Protein AF-R7N6D8-F1 (afdb_monomer)

Nearest PDB structures (foldseek):
  2ns6-assembly1_A  TM=5.832E-01  e=9.834E-06  Pseudomonas aeruginosa
  4ht4-assembly1_A  TM=5.709E-01  e=1.351E-04  Staphylococcus aureus
  3tl1-assembly2_B  TM=2.309E-01  e=5.045E-01  Streptomyces coelicolor
  2res-assembly1_A  TM=2.296E-01  e=9.862E-01  Streptomyces glaucescens
  3tvr-assembly1_A  TM=1.994E-01  e=1.706E+00  Streptomyces coelicolor

Foldseek 3Di:
DKDKDKDWDFADPDDQRLVVLVVLLCVQQPCVFFVNRPFKDKQPDGSVCLLVVLCVLCVVLVNRHTTFWMKMKIWAPQPDDDSVLQSVLLVQLCCVVLVSFWIKMKGWTPPDRTIMIMIIIGQAGSPPRDGDDDDVCCCVPPNLVSNQVSCVVVVGDHDAPPPDPDGDPDDPPPD

Secondary structure (DSSP, 8-state):
--EEEEEEEEPPSSS-TTHHHHHHHHHHT-GGGTTTTTTEEEESS-GGGHHHHHHHHHHHTT--SSEEEEEEEEEPPTT-S-HHHHHHHHHHHHHHHHTTSS-EEEEEE-SSSS-EEEEEEESB-TTT-PBP---TTHIIIIIHHHHHHHHHHTT--PPP-TT-SS-----GGG-

pLDDT: mean 90.35, std 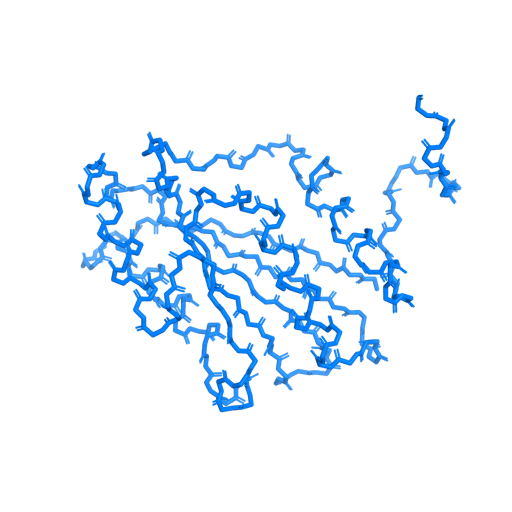16.32, range [31.47, 98.81]

Solvent-accessible surface area (backbone atoms only — not comparable to full-atom values): 9686 Å² total; per-residue (Å²): 70,49,47,77,48,80,46,80,32,49,43,42,96,64,85,56,41,50,45,50,45,47,51,50,49,55,59,58,58,31,34,93,31,13,75,73,39,74,40,49,45,48,37,89,40,52,62,96,48,33,62,62,52,47,48,50,51,21,56,78,54,71,50,69,63,56,62,44,19,37,40,38,38,43,30,43,32,72,88,45,84,51,72,67,55,44,42,51,47,41,49,53,49,49,51,64,74,42,65,80,38,31,36,31,36,35,22,32,42,66,78,52,85,35,47,30,21,36,37,40,32,42,20,43,26,73,80,78,51,46,65,71,73,93,52,95,56,44,55,72,75,48,52,46,53,53,52,32,52,51,29,49,78,73,75,43,60,50,62,74,70,92,81,47,101,67,77,73,88,76,65,88,87,76,121

Mean predicted aligned error: 5.74 Å

Sequence (175 aa):
MAITKIMCMKSAEHGNVAAHLKHSIAYICNEAKTENGSLVGGINCLPDFAYEQMIGTKEMFGQTGGRQGYHFIISLKQGEGTREQMYEITRQFAEEFLGGEYEGVFSVHTDKDHLHGHLVFNSVNMVTGRKYSYKKGDWKNVIQPITNRLCEEYGLSIVAAEYSKDPVNMNRKQW

Structure (mmCIF, N/CA/C/O backbone):
data_AF-R7N6D8-F1
#
_entry.id   AF-R7N6D8-F1
#
loop_
_atom_site.group_PDB
_atom_site.id
_atom_site.type_symbol
_atom_site.label_atom_id
_atom_site.label_alt_id
_atom_site.label_comp_id
_atom_site.label_asym_id
_atom_site.label_entity_id
_atom_site.label_seq_id
_atom_site.pdbx_PDB_ins_code
_atom_site.Cartn_x
_atom_site.Cartn_y
_atom_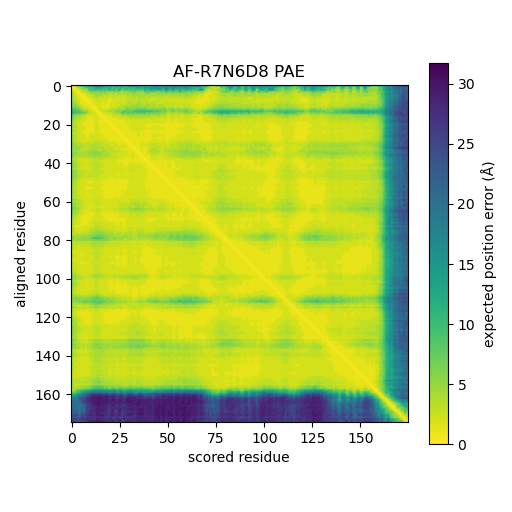site.Cartn_z
_atom_site.occupancy
_atom_site.B_iso_or_equiv
_atom_site.auth_seq_id
_atom_site.auth_comp_id
_atom_site.auth_asym_id
_atom_site.auth_atom_id
_atom_site.pdbx_PDB_model_num
ATOM 1 N N . MET A 1 1 ? -2.198 -3.215 20.077 1.00 62.12 1 MET A N 1
ATOM 2 C CA . MET A 1 1 ? -1.049 -2.479 19.529 1.00 62.12 1 MET A CA 1
ATOM 3 C C . MET A 1 1 ? -1.010 -2.743 18.043 1.00 62.12 1 MET A C 1
ATOM 5 O O . MET A 1 1 ? -1.217 -3.892 1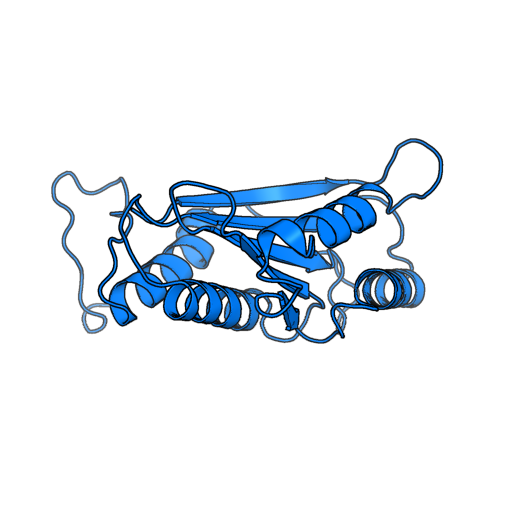7.658 1.00 62.12 1 MET A O 1
ATOM 9 N N . ALA A 1 2 ? -0.791 -1.706 17.241 1.00 74.12 2 ALA A N 1
ATOM 10 C CA . ALA A 1 2 ? -0.783 -1.836 15.792 1.00 74.12 2 ALA A CA 1
ATOM 11 C C . ALA A 1 2 ? 0.453 -2.607 15.287 1.00 74.12 2 ALA A C 1
ATOM 13 O O . ALA A 1 2 ? 1.576 -2.123 15.396 1.00 74.12 2 ALA A O 1
ATOM 14 N N . ILE A 1 3 ? 0.286 -3.812 14.738 1.00 79.19 3 ILE A N 1
ATOM 15 C CA . ILE A 1 3 ? 1.410 -4.608 14.212 1.00 79.19 3 ILE A CA 1
ATOM 16 C C . ILE A 1 3 ? 1.556 -4.340 12.719 1.00 79.19 3 ILE A C 1
ATOM 18 O O . ILE A 1 3 ? 0.594 -4.510 11.976 1.00 79.19 3 ILE A O 1
ATOM 22 N N . THR A 1 4 ? 2.773 -4.001 12.276 1.00 83.44 4 THR A N 1
ATOM 23 C CA . THR A 1 4 ? 3.078 -3.860 10.845 1.00 83.44 4 THR A CA 1
ATOM 24 C C . THR A 1 4 ? 3.973 -4.984 10.342 1.00 83.44 4 THR A C 1
ATOM 26 O O . THR A 1 4 ? 5.067 -5.187 10.874 1.00 83.44 4 THR A O 1
ATOM 29 N N . LYS A 1 5 ? 3.539 -5.686 9.289 1.00 87.25 5 LYS A N 1
ATOM 30 C CA . LYS A 1 5 ? 4.326 -6.702 8.568 1.00 87.25 5 LYS A CA 1
ATOM 31 C C . LYS A 1 5 ? 4.586 -6.256 7.134 1.00 87.25 5 LYS A C 1
ATOM 33 O O . LYS A 1 5 ? 3.710 -5.659 6.520 1.00 87.25 5 LYS A O 1
ATOM 38 N N . ILE A 1 6 ? 5.757 -6.600 6.598 1.00 91.00 6 ILE A N 1
ATOM 39 C CA . ILE A 1 6 ? 6.141 -6.370 5.200 1.00 91.00 6 ILE A CA 1
ATOM 40 C C . ILE A 1 6 ? 6.604 -7.680 4.562 1.00 91.00 6 ILE A C 1
ATOM 42 O O . ILE A 1 6 ? 7.399 -8.422 5.140 1.00 91.00 6 ILE A O 1
ATOM 46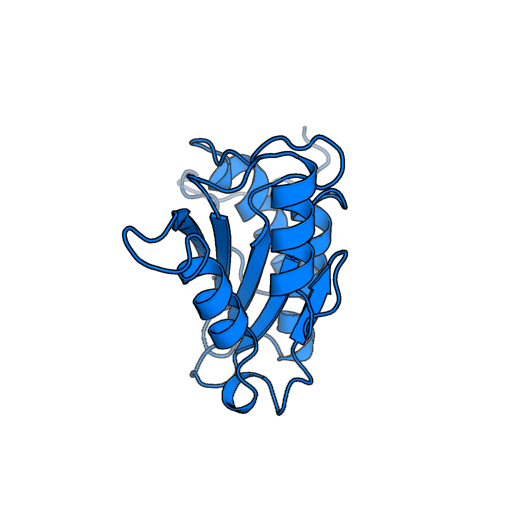 N N . MET A 1 7 ? 6.136 -7.949 3.347 1.00 94.38 7 MET A N 1
ATOM 47 C CA . MET A 1 7 ? 6.556 -9.088 2.533 1.00 94.38 7 MET A CA 1
ATOM 48 C C . MET A 1 7 ? 7.008 -8.600 1.157 1.00 94.38 7 MET A C 1
ATOM 50 O O . MET A 1 7 ? 6.351 -7.763 0.545 1.00 94.38 7 MET A O 1
ATOM 54 N N . CYS A 1 8 ? 8.131 -9.122 0.659 1.00 95.75 8 CYS A N 1
ATOM 55 C CA . CYS A 1 8 ? 8.604 -8.859 -0.700 1.00 95.75 8 CYS A CA 1
ATOM 56 C C . CYS A 1 8 ? 8.099 -9.957 -1.636 1.00 95.75 8 CYS A C 1
ATOM 58 O O . CYS A 1 8 ? 8.392 -11.134 -1.426 1.00 95.75 8 CYS A O 1
ATOM 60 N N . MET A 1 9 ? 7.428 -9.572 -2.715 1.00 96.62 9 MET A N 1
ATOM 61 C CA . MET A 1 9 ? 7.011 -10.485 -3.774 1.00 96.62 9 MET A CA 1
ATOM 62 C C . MET A 1 9 ? 8.124 -10.581 -4.812 1.00 96.62 9 MET A C 1
ATOM 64 O O . MET A 1 9 ? 8.552 -9.569 -5.375 1.00 96.62 9 MET A O 1
ATOM 68 N N . LYS A 1 10 ? 8.630 -11.791 -5.045 1.00 96.00 10 LYS A N 1
ATOM 69 C CA . LYS A 1 10 ? 9.610 -12.071 -6.101 1.00 96.00 10 LYS A CA 1
ATOM 70 C C . LYS A 1 10 ? 8.902 -12.509 -7.380 1.00 96.00 10 LYS A C 1
ATOM 72 O O . LYS A 1 10 ? 7.700 -12.756 -7.375 1.00 96.00 10 LYS A O 1
ATOM 77 N N . SER A 1 11 ? 9.658 -12.578 -8.468 1.00 95.19 11 SER A N 1
ATOM 78 C CA . SER A 1 11 ? 9.205 -13.186 -9.708 1.00 95.19 11 SER A CA 1
ATOM 79 C C . SER A 1 11 ? 8.795 -14.633 -9.478 1.00 95.19 11 SER A C 1
ATOM 81 O O . SER A 1 11 ? 9.456 -15.338 -8.716 1.00 95.19 11 SER A O 1
ATOM 83 N N . ALA A 1 12 ? 7.737 -15.063 -10.161 1.00 93.94 12 ALA A N 1
ATOM 84 C CA . ALA A 1 12 ? 7.417 -16.479 -10.259 1.00 93.94 12 ALA A CA 1
ATOM 85 C C . ALA A 1 12 ? 8.504 -17.213 -11.062 1.00 93.94 12 ALA A C 1
ATOM 87 O O . ALA A 1 12 ? 9.083 -16.648 -11.993 1.00 93.94 12 ALA A O 1
ATOM 88 N N . GLU A 1 13 ? 8.765 -18.471 -10.709 1.00 89.44 13 GLU A N 1
ATOM 89 C CA . GLU A 1 13 ? 9.745 -19.317 -11.407 1.00 89.44 13 GLU A CA 1
ATOM 90 C C . GLU A 1 13 ? 9.234 -19.786 -12.778 1.00 89.44 13 GLU A C 1
ATOM 92 O O . GLU A 1 13 ? 10.020 -20.026 -13.695 1.00 89.44 13 GLU A O 1
ATOM 97 N N . HIS A 1 14 ? 7.909 -19.878 -12.940 1.00 90.38 14 HIS A N 1
ATOM 98 C CA . HIS A 1 14 ? 7.247 -20.355 -14.151 1.00 90.38 14 HIS A CA 1
ATOM 99 C C . HIS A 1 14 ? 6.038 -19.482 -14.513 1.00 90.38 14 HIS A C 1
ATOM 101 O O . HIS A 1 14 ? 5.350 -18.953 -13.639 1.00 90.38 14 HIS A O 1
ATOM 107 N N . GLY A 1 15 ? 5.744 -19.374 -15.811 1.00 92.75 15 GLY A N 1
ATOM 108 C CA . GLY A 1 15 ? 4.581 -18.647 -16.320 1.00 92.75 15 GLY A CA 1
ATOM 109 C C . GLY A 1 15 ? 4.718 -17.128 -16.201 1.00 92.75 15 GLY A C 1
ATOM 110 O O . GLY A 1 15 ? 5.735 -16.550 -16.578 1.00 92.75 15 GLY A O 1
ATOM 111 N N . ASN A 1 16 ? 3.667 -16.466 -15.714 1.00 93.69 16 ASN A N 1
ATOM 112 C CA . ASN A 1 16 ? 3.663 -15.016 -15.550 1.00 93.69 16 ASN A CA 1
ATOM 113 C C . ASN A 1 16 ? 4.657 -14.590 -14.457 1.00 93.69 16 ASN A C 1
ATOM 115 O O . ASN A 1 16 ? 4.426 -14.828 -13.271 1.00 93.69 16 ASN A O 1
ATOM 119 N N . VAL A 1 17 ? 5.713 -13.876 -14.854 1.00 95.00 17 VAL A N 1
ATOM 120 C CA . VAL A 1 17 ? 6.772 -13.364 -13.968 1.00 95.00 17 VAL A CA 1
ATOM 121 C C . VAL A 1 17 ? 6.207 -12.587 -12.775 1.00 95.00 17 VAL A C 1
ATOM 123 O O . VAL A 1 17 ? 6.749 -12.686 -11.677 1.00 95.00 17 VAL A O 1
ATOM 126 N N . ALA A 1 18 ? 5.107 -11.856 -12.948 1.00 96.19 18 ALA A N 1
ATOM 127 C CA . ALA A 1 18 ? 4.479 -11.052 -11.905 1.00 96.19 18 ALA A CA 1
ATOM 128 C C . ALA A 1 18 ? 3.236 -11.712 -11.274 1.00 96.19 18 ALA A C 1
ATOM 130 O O . ALA A 1 18 ? 2.415 -11.022 -10.667 1.00 96.19 18 ALA A O 1
ATOM 131 N N . ALA A 1 19 ? 3.092 -13.041 -11.366 1.00 97.31 19 ALA A N 1
ATOM 132 C CA . ALA A 1 19 ? 1.940 -13.762 -10.817 1.00 97.31 19 ALA A CA 1
ATOM 133 C C . ALA A 1 19 ? 1.703 -13.464 -9.328 1.00 97.31 19 ALA A C 1
ATOM 135 O O . ALA A 1 19 ? 0.573 -13.198 -8.933 1.00 97.31 19 ALA A O 1
ATOM 136 N N . HIS A 1 20 ? 2.755 -13.431 -8.503 1.00 97.00 20 HIS A N 1
ATOM 137 C CA . HIS A 1 20 ? 2.615 -13.127 -7.074 1.00 97.00 20 HIS A CA 1
ATOM 138 C C . HIS A 1 20 ? 2.059 -11.721 -6.817 1.00 97.00 20 HIS A C 1
ATOM 140 O O . HIS A 1 20 ? 1.194 -11.571 -5.961 1.00 97.00 20 HIS A O 1
ATOM 146 N N . LEU A 1 21 ? 2.480 -10.719 -7.600 1.00 98.25 21 LEU A N 1
ATOM 147 C CA . LEU A 1 21 ? 1.908 -9.372 -7.530 1.00 98.25 21 LEU A CA 1
ATOM 148 C C . LEU A 1 21 ? 0.418 -9.397 -7.887 1.00 98.25 21 LEU A C 1
ATOM 150 O O . LEU A 1 21 ? -0.398 -8.874 -7.131 1.00 98.25 21 LEU A O 1
ATOM 154 N N . LYS A 1 22 ? 0.060 -10.063 -8.993 1.00 98.19 22 LYS A N 1
ATOM 155 C CA . LYS A 1 22 ? -1.336 -10.208 -9.431 1.00 98.19 22 LYS A CA 1
ATOM 156 C C . LYS A 1 22 ? -2.206 -10.855 -8.354 1.00 98.19 22 LYS A C 1
ATOM 158 O O . LYS A 1 22 ? -3.280 -10.350 -8.039 1.00 98.19 22 LYS A O 1
ATOM 163 N N . HIS A 1 23 ? -1.734 -11.958 -7.774 1.00 97.81 23 HIS A N 1
ATOM 164 C C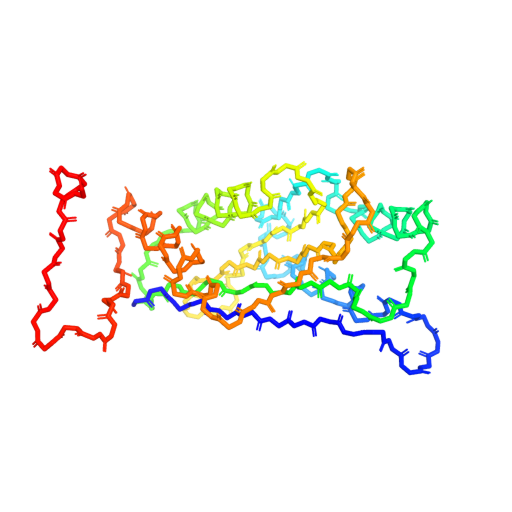A . HIS A 1 23 ? -2.453 -12.678 -6.727 1.00 97.81 23 HIS A CA 1
ATOM 165 C C . HIS A 1 23 ? -2.607 -11.846 -5.455 1.00 97.81 23 HIS A C 1
ATOM 167 O O . HIS A 1 23 ? -3.679 -11.864 -4.858 1.00 97.81 23 HIS A O 1
ATOM 173 N N . SER A 1 24 ? -1.581 -11.095 -5.055 1.00 98.06 24 SER A N 1
ATOM 174 C CA . SER A 1 24 ? -1.668 -10.224 -3.884 1.00 98.06 24 SER A CA 1
ATOM 175 C C . SER A 1 24 ? -2.638 -9.064 -4.087 1.00 98.06 24 SER A C 1
ATOM 177 O O . SER A 1 24 ? -3.424 -8.812 -3.180 1.00 98.06 24 SER A O 1
ATOM 179 N N . ILE A 1 25 ? -2.652 -8.410 -5.257 1.00 98.50 25 ILE A N 1
ATOM 180 C CA . ILE A 1 25 ? -3.648 -7.368 -5.576 1.00 98.50 25 ILE A CA 1
ATOM 181 C C . ILE A 1 25 ? -5.061 -7.964 -5.516 1.00 98.50 25 ILE A C 1
ATOM 183 O O . ILE A 1 25 ? -5.905 -7.471 -4.773 1.00 98.50 25 ILE A O 1
ATOM 187 N N . ALA A 1 26 ? -5.296 -9.088 -6.201 1.00 97.81 26 ALA A N 1
ATOM 188 C CA . ALA A 1 26 ? -6.599 -9.757 -6.188 1.00 97.81 26 ALA A CA 1
ATOM 189 C C . ALA A 1 26 ? -7.036 -10.191 -4.775 1.00 97.81 26 ALA A C 1
ATOM 191 O O . ALA A 1 26 ? -8.214 -10.122 -4.436 1.00 97.81 26 ALA A O 1
ATOM 192 N N . TYR A 1 27 ? -6.092 -10.625 -3.934 1.00 97.19 27 TYR A N 1
ATOM 193 C CA . TYR A 1 27 ? -6.372 -10.995 -2.550 1.00 97.19 27 TYR A CA 1
ATOM 194 C C . TYR A 1 27 ? -6.801 -9.788 -1.710 1.00 97.19 27 TYR A C 1
ATOM 196 O O . TYR A 1 27 ? -7.787 -9.877 -0.974 1.00 97.19 27 TYR A O 1
ATOM 204 N N . ILE A 1 28 ? -6.072 -8.670 -1.794 1.00 97.88 28 ILE A N 1
ATOM 205 C CA . ILE A 1 28 ? -6.381 -7.502 -0.963 1.00 97.88 28 ILE A CA 1
ATOM 206 C C . ILE A 1 28 ? -7.669 -6.810 -1.417 1.00 97.88 28 ILE A C 1
ATOM 208 O O . ILE A 1 28 ? -8.394 -6.319 -0.558 1.00 97.88 28 ILE A O 1
ATOM 212 N N . CYS A 1 29 ? -8.003 -6.856 -2.708 1.00 97.75 29 CYS A N 1
ATOM 213 C CA . CYS A 1 29 ? -9.224 -6.275 -3.279 1.00 97.75 29 CYS A CA 1
ATOM 214 C C . CYS A 1 29 ? -10.447 -7.203 -3.220 1.00 97.75 29 CYS A C 1
ATOM 216 O O . CYS A 1 29 ? -11.455 -6.923 -3.857 1.00 97.75 29 CYS A O 1
ATOM 218 N N . ASN A 1 30 ? -10.375 -8.333 -2.512 1.00 96.75 30 ASN A N 1
ATOM 219 C CA . ASN A 1 30 ? -11.482 -9.282 -2.468 1.00 96.75 30 ASN A CA 1
ATOM 220 C C . ASN A 1 30 ? -12.754 -8.626 -1.895 1.00 96.75 30 ASN A C 1
ATOM 222 O O . ASN A 1 30 ? -12.780 -8.224 -0.729 1.00 96.75 30 ASN A O 1
ATOM 226 N N . GLU A 1 31 ? -13.814 -8.558 -2.699 1.00 94.94 31 GLU A N 1
ATOM 227 C CA . GLU A 1 31 ? -15.081 -7.893 -2.363 1.00 94.94 31 GLU A CA 1
ATOM 228 C C . GLU A 1 31 ? -15.730 -8.428 -1.081 1.00 94.94 31 GLU A C 1
ATOM 230 O O . GLU A 1 31 ? -16.219 -7.648 -0.262 1.00 94.94 31 GLU A O 1
ATOM 235 N N . ALA A 1 32 ? -15.654 -9.742 -0.844 1.00 94.75 32 ALA A N 1
ATOM 236 C CA . ALA A 1 32 ? -16.217 -10.370 0.351 1.00 94.75 32 ALA A CA 1
ATOM 237 C C . ALA A 1 32 ? -15.508 -9.934 1.644 1.00 94.75 32 ALA A C 1
ATOM 239 O O . ALA A 1 32 ? -16.066 -10.080 2.729 1.00 94.75 32 ALA A O 1
ATOM 240 N N . LYS A 1 33 ? -14.285 -9.399 1.538 1.00 93.81 33 LYS A N 1
ATOM 241 C CA . LYS A 1 33 ? -13.487 -8.905 2.669 1.00 93.81 33 LYS A CA 1
ATOM 242 C C . LYS A 1 33 ? -13.505 -7.385 2.803 1.00 93.81 33 LYS A C 1
ATOM 244 O O . LYS A 1 33 ? -13.035 -6.879 3.814 1.00 93.81 33 LYS A O 1
ATOM 249 N N . THR A 1 34 ? -13.988 -6.667 1.789 1.00 94.50 34 THR A N 1
ATOM 250 C CA . THR A 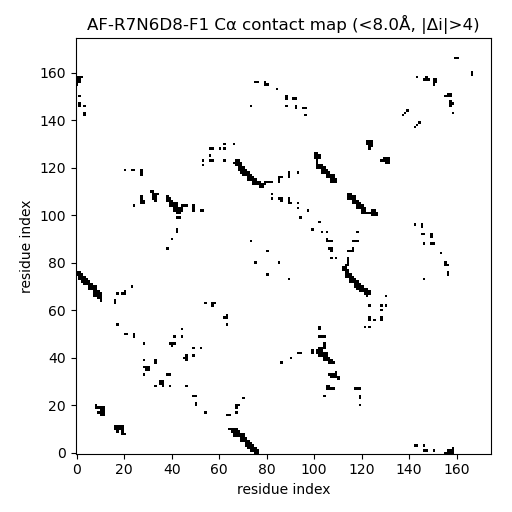1 34 ? -13.798 -5.213 1.623 1.00 94.50 34 THR A CA 1
ATOM 251 C C . THR A 1 34 ? -15.120 -4.462 1.455 1.00 94.50 34 THR A C 1
ATOM 253 O O . THR A 1 34 ? -15.154 -3.402 0.839 1.00 94.50 34 THR A O 1
ATOM 256 N N . GLU A 1 35 ? -16.215 -5.024 1.979 1.00 92.62 35 GLU A N 1
ATOM 257 C CA . GLU A 1 35 ? -17.568 -4.458 1.869 1.00 92.62 35 GLU A CA 1
ATOM 258 C C . GLU A 1 35 ? -17.973 -4.168 0.414 1.00 92.62 35 GLU A C 1
ATOM 260 O O . GLU A 1 35 ? -18.382 -3.062 0.061 1.00 92.62 35 GLU A O 1
ATOM 265 N N . ASN A 1 36 ? -17.853 -5.187 -0.442 1.00 93.06 36 ASN A N 1
ATOM 266 C CA . ASN A 1 36 ? -18.102 -5.089 -1.884 1.00 93.06 36 ASN A CA 1
ATOM 267 C C . ASN A 1 36 ? -17.192 -4.060 -2.579 1.00 93.06 36 ASN A C 1
ATOM 269 O O . ASN A 1 36 ? -17.624 -3.345 -3.479 1.00 93.06 36 ASN A O 1
ATOM 273 N N . GLY A 1 37 ? -15.936 -3.958 -2.129 1.00 94.38 37 GLY A N 1
ATOM 274 C CA . GLY A 1 37 ? -14.921 -3.082 -2.715 1.00 94.38 37 GLY A CA 1
ATOM 275 C C . GLY A 1 37 ? -14.936 -1.637 -2.209 1.00 94.38 37 GLY A C 1
ATOM 276 O O . GLY A 1 37 ? -14.037 -0.877 -2.560 1.00 94.38 37 GLY A O 1
ATOM 277 N N . SER A 1 38 ? -15.889 -1.243 -1.354 1.00 96.25 38 SER A N 1
ATOM 278 C CA . SER A 1 38 ? -15.968 0.132 -0.827 1.00 96.25 38 SER A CA 1
ATOM 279 C C . SER A 1 38 ? -14.762 0.515 0.042 1.00 96.25 38 SER A C 1
ATOM 281 O O . SER A 1 38 ? -14.436 1.694 0.168 1.00 96.25 38 SER A O 1
ATOM 283 N N . LEU A 1 39 ? -14.073 -0.482 0.604 1.00 97.75 39 LEU A N 1
ATOM 284 C CA . LEU A 1 39 ? -12.870 -0.319 1.417 1.00 97.75 39 LEU A CA 1
ATOM 285 C C . LEU A 1 39 ? -11.576 -0.539 0.622 1.00 97.75 39 LEU A C 1
ATOM 287 O O . LEU A 1 39 ? -10.569 -0.930 1.213 1.00 97.75 39 LEU A O 1
ATOM 291 N N . VAL A 1 40 ? -11.588 -0.318 -0.697 1.00 98.62 40 VAL A N 1
ATOM 292 C CA . VAL A 1 40 ? -10.415 -0.410 -1.582 1.00 98.62 40 VAL A CA 1
ATOM 293 C C . VAL A 1 40 ? -10.092 0.963 -2.169 1.00 98.62 40 VAL A C 1
ATOM 295 O O . VAL A 1 40 ? -10.970 1.659 -2.671 1.00 98.62 40 VAL A O 1
ATOM 298 N N . GLY A 1 41 ? -8.814 1.340 -2.150 1.00 98.56 41 GLY A N 1
ATOM 299 C CA . GLY A 1 41 ? -8.329 2.593 -2.727 1.00 98.56 41 GLY A CA 1
ATOM 300 C C . GLY A 1 41 ? -7.002 2.428 -3.464 1.00 98.56 41 GLY A C 1
ATOM 301 O O . GLY A 1 41 ? -6.283 1.445 -3.282 1.00 98.56 41 GLY A O 1
ATOM 302 N N . GLY A 1 42 ? -6.682 3.392 -4.329 1.00 98.38 42 GLY A N 1
ATOM 303 C CA . GLY A 1 42 ? -5.471 3.393 -5.153 1.00 98.38 42 GLY A CA 1
ATOM 304 C C . GLY A 1 42 ? -4.575 4.599 -4.879 1.00 98.38 42 GLY A C 1
ATOM 305 O O . GLY A 1 42 ? -5.059 5.688 -4.585 1.00 98.38 42 GLY A O 1
ATOM 306 N N . ILE A 1 43 ? -3.265 4.398 -5.006 1.00 98.50 43 ILE A N 1
ATOM 307 C CA . ILE A 1 43 ? -2.214 5.419 -5.005 1.00 98.50 43 ILE A CA 1
ATOM 308 C C . ILE A 1 43 ? -1.576 5.402 -6.389 1.00 98.50 43 ILE A C 1
ATOM 310 O O . ILE A 1 43 ? -1.054 4.366 -6.805 1.00 98.50 43 ILE A O 1
ATOM 314 N N . ASN A 1 44 ? -1.639 6.524 -7.112 1.00 98.38 44 ASN A N 1
ATOM 315 C CA . ASN A 1 44 ? -1.093 6.682 -8.471 1.00 98.38 44 ASN A CA 1
ATOM 316 C C . ASN A 1 44 ? -1.538 5.614 -9.491 1.00 98.38 44 ASN A C 1
ATOM 318 O O . ASN A 1 44 ? -0.917 5.447 -10.534 1.00 98.38 44 ASN A O 1
ATOM 322 N N . CYS A 1 45 ? -2.610 4.884 -9.198 1.00 98.25 45 CYS A N 1
ATOM 323 C CA . CYS A 1 45 ? -3.233 3.924 -10.091 1.00 98.25 45 CYS A CA 1
ATOM 324 C C . CYS A 1 45 ? -4.702 3.751 -9.696 1.00 98.25 45 CYS A C 1
ATOM 326 O O . CYS A 1 45 ? -5.114 4.070 -8.579 1.00 98.25 45 CYS A O 1
ATOM 328 N N . LEU A 1 46 ? -5.489 3.235 -10.631 1.00 98.00 46 LEU A N 1
ATOM 329 C CA . LEU A 1 46 ? -6.865 2.811 -10.384 1.00 98.00 46 LEU A CA 1
ATOM 330 C C . LEU A 1 46 ? -6.849 1.364 -9.874 1.00 98.00 46 LEU A C 1
ATOM 332 O O . LEU A 1 46 ? -6.203 0.548 -10.534 1.00 98.00 46 LEU A O 1
ATOM 336 N N . PRO A 1 47 ? -7.550 1.015 -8.775 1.00 97.31 47 PRO A N 1
ATOM 337 C CA . PRO A 1 47 ? -7.532 -0.341 -8.216 1.00 97.31 47 PRO A CA 1
ATOM 338 C C . PRO A 1 47 ? -7.804 -1.450 -9.240 1.00 97.31 47 PRO A C 1
ATOM 340 O O . PRO A 1 47 ? -7.050 -2.421 -9.298 1.00 97.31 47 PRO A O 1
ATOM 343 N N . ASP A 1 48 ? -8.801 -1.255 -10.107 1.00 96.69 48 ASP A N 1
ATOM 344 C CA . ASP A 1 48 ? -9.207 -2.228 -11.134 1.00 96.69 48 ASP A CA 1
ATOM 345 C C . ASP A 1 48 ? -8.140 -2.472 -12.209 1.00 96.69 48 ASP A C 1
ATOM 347 O O . ASP A 1 48 ? -8.121 -3.523 -12.841 1.00 96.69 48 ASP A O 1
ATOM 351 N N . PHE A 1 49 ? -7.237 -1.508 -12.403 1.00 98.25 49 PHE A N 1
ATOM 352 C CA . PHE A 1 49 ? -6.174 -1.539 -13.412 1.00 98.25 49 PHE A CA 1
ATOM 353 C C . PHE A 1 49 ? -4.783 -1.500 -12.778 1.00 98.25 49 PHE A C 1
ATOM 355 O O . PHE A 1 49 ? -3.798 -1.144 -13.431 1.00 98.25 49 PHE A O 1
ATOM 362 N N . ALA A 1 50 ? -4.688 -1.749 -11.473 1.00 98.50 50 ALA A N 1
ATOM 363 C CA . ALA A 1 50 ? -3.456 -1.537 -10.736 1.00 98.50 50 ALA A CA 1
ATOM 364 C C . ALA A 1 50 ? -2.366 -2.507 -11.177 1.00 98.50 50 ALA A C 1
ATOM 366 O O . ALA A 1 50 ? -1.215 -2.112 -11.334 1.00 98.50 50 ALA A O 1
ATOM 367 N N . TYR A 1 51 ? -2.729 -3.768 -11.423 1.00 98.69 51 TYR A N 1
ATOM 368 C CA . TYR A 1 51 ? -1.786 -4.757 -11.924 1.00 98.69 51 TYR A CA 1
ATOM 369 C C . TYR A 1 51 ? -1.213 -4.313 -13.275 1.00 98.69 51 TYR A C 1
ATOM 371 O O . TYR A 1 51 ? 0.002 -4.214 -13.421 1.00 98.69 51 TYR A O 1
ATOM 379 N N . GLU A 1 52 ? -2.072 -3.980 -14.234 1.00 98.69 52 GLU A N 1
ATOM 380 C CA . GLU A 1 52 ? -1.702 -3.575 -15.588 1.00 98.69 52 GLU A CA 1
ATOM 381 C C . GLU A 1 52 ? -0.825 -2.317 -15.584 1.00 98.69 52 GLU A C 1
ATOM 383 O O . GLU A 1 52 ? 0.208 -2.299 -16.253 1.00 98.69 52 GLU A O 1
ATOM 388 N N . GLN A 1 53 ? -1.174 -1.302 -14.787 1.00 98.75 53 GLN A N 1
ATOM 389 C CA . GLN A 1 53 ? -0.377 -0.074 -14.654 1.00 98.75 53 GLN A CA 1
ATOM 390 C C . GLN A 1 53 ? 1.001 -0.358 -14.048 1.00 98.75 53 GLN A C 1
ATOM 392 O O . GLN A 1 53 ? 2.019 0.022 -14.629 1.00 98.75 53 GLN A O 1
ATOM 397 N N . MET A 1 54 ? 1.058 -1.142 -12.966 1.00 98.69 54 MET A N 1
ATOM 398 C CA . MET A 1 54 ? 2.328 -1.519 -12.344 1.00 98.69 54 MET A CA 1
ATOM 399 C C . MET A 1 54 ? 3.233 -2.312 -13.294 1.00 98.69 54 MET A C 1
ATOM 401 O O . MET A 1 54 ? 4.455 -2.135 -13.264 1.00 98.69 54 MET A O 1
ATOM 405 N N . ILE A 1 55 ? 2.662 -3.195 -14.123 1.00 98.62 55 ILE A N 1
ATOM 406 C CA . ILE A 1 55 ? 3.407 -3.912 -15.167 1.00 98.62 55 ILE A CA 1
ATOM 407 C C . ILE A 1 55 ? 3.883 -2.951 -16.254 1.00 98.62 55 ILE A C 1
ATOM 409 O O . ILE A 1 55 ? 5.068 -2.988 -16.582 1.00 98.62 55 ILE A O 1
ATOM 413 N N . GLY A 1 56 ? 3.029 -2.048 -16.736 1.00 98.69 56 GLY A N 1
ATOM 414 C CA . GLY A 1 56 ? 3.404 -1.039 -17.728 1.00 98.69 56 GLY A CA 1
ATOM 415 C C . GLY A 1 56 ? 4.593 -0.188 -17.273 1.00 98.69 56 GLY A C 1
ATOM 416 O O . GLY A 1 56 ? 5.556 -0.015 -18.021 1.00 98.69 56 GLY A O 1
ATOM 417 N N . THR A 1 57 ? 4.605 0.244 -16.010 1.00 98.75 57 THR A N 1
ATOM 418 C CA . THR A 1 57 ? 5.748 0.950 -15.409 1.00 98.75 57 THR A CA 1
ATOM 419 C C . THR A 1 57 ? 7.017 0.091 -15.409 1.00 98.75 57 THR A C 1
ATOM 421 O O . THR A 1 57 ? 8.099 0.562 -15.769 1.00 98.75 57 THR A O 1
ATOM 424 N N . LYS A 1 58 ? 6.926 -1.200 -15.060 1.00 98.69 58 LYS A N 1
ATOM 425 C CA . LYS A 1 58 ? 8.091 -2.104 -15.117 1.00 98.69 58 LYS A CA 1
ATOM 426 C C . LYS A 1 58 ? 8.624 -2.262 -16.534 1.00 98.69 58 LYS A C 1
ATOM 428 O O . LYS A 1 58 ? 9.840 -2.282 -16.707 1.00 98.69 58 LYS A O 1
ATOM 433 N N . GLU A 1 59 ? 7.747 -2.419 -17.515 1.00 98.44 59 GLU A N 1
ATOM 434 C CA . GLU A 1 59 ? 8.117 -2.591 -18.919 1.00 98.44 59 GLU A CA 1
ATOM 435 C C . GLU A 1 59 ? 8.783 -1.331 -19.468 1.00 98.44 59 GLU A C 1
ATOM 437 O O . GLU A 1 59 ? 9.866 -1.426 -20.047 1.00 98.44 59 GLU A O 1
ATOM 442 N N . MET A 1 60 ? 8.215 -0.156 -19.181 1.00 98.50 60 MET A N 1
ATOM 443 C CA . MET A 1 60 ? 8.761 1.146 -19.578 1.00 98.50 60 MET A CA 1
ATOM 444 C C . MET A 1 60 ? 10.213 1.338 -19.117 1.00 98.50 60 MET A C 1
ATOM 446 O O . MET A 1 60 ? 11.043 1.837 -19.873 1.00 98.50 60 MET A O 1
ATOM 450 N N . PHE A 1 61 ? 10.541 0.902 -17.898 1.00 98.50 61 PHE A N 1
ATOM 451 C CA . PHE A 1 61 ? 11.896 1.001 -17.344 1.00 98.50 61 PHE A CA 1
ATOM 452 C C . PHE A 1 61 ? 12.758 -0.260 -17.546 1.00 98.50 61 PHE A C 1
ATOM 454 O O . PHE A 1 61 ? 13.881 -0.318 -17.040 1.00 98.50 61 PHE A O 1
ATOM 461 N N . GLY A 1 62 ? 12.262 -1.292 -18.239 1.00 97.94 62 GLY A N 1
ATOM 462 C CA . GLY A 1 62 ? 12.983 -2.558 -18.443 1.00 97.94 62 GLY A CA 1
ATOM 463 C C . GLY A 1 62 ? 13.227 -3.365 -17.156 1.00 97.94 62 GLY A C 1
ATOM 464 O O . GLY A 1 62 ? 14.169 -4.150 -17.064 1.00 97.94 62 GLY A O 1
ATOM 465 N N . GLN A 1 63 ? 12.397 -3.176 -16.131 1.00 97.56 63 GLN A N 1
ATOM 466 C CA . GLN A 1 63 ? 12.553 -3.706 -14.773 1.00 97.56 63 GLN A CA 1
ATOM 467 C C . GLN A 1 63 ? 11.651 -4.915 -14.468 1.00 97.56 63 GLN A C 1
ATOM 469 O O . GLN A 1 63 ? 11.198 -5.095 -13.333 1.00 97.56 63 GLN A O 1
ATOM 474 N N . THR A 1 64 ? 11.421 -5.789 -15.443 1.00 96.69 64 THR A N 1
ATOM 475 C CA . THR A 1 64 ? 10.381 -6.836 -15.398 1.00 96.69 64 THR A CA 1
ATOM 476 C C . THR A 1 64 ? 10.683 -8.030 -14.475 1.00 96.69 64 THR A C 1
ATOM 478 O O . THR A 1 64 ? 9.758 -8.673 -13.988 1.00 96.69 64 THR A O 1
ATOM 481 N N . GLY A 1 65 ? 11.949 -8.331 -14.161 1.00 94.38 65 GLY A N 1
ATOM 482 C CA . GLY A 1 65 ? 12.340 -9.491 -13.332 1.00 94.38 65 GLY A CA 1
ATOM 483 C C . GLY A 1 65 ? 12.572 -9.200 -11.838 1.00 94.38 65 GLY A C 1
ATOM 484 O O . GLY A 1 65 ? 12.483 -8.067 -11.373 1.00 94.38 65 GLY A O 1
ATOM 485 N N . GLY A 1 66 ? 12.942 -10.208 -11.047 1.00 96.62 66 GLY A N 1
ATOM 486 C CA . GLY A 1 66 ? 13.355 -10.033 -9.648 1.00 96.62 66 GLY A CA 1
ATOM 487 C C . GLY A 1 66 ? 12.219 -9.604 -8.710 1.00 96.62 66 GLY A C 1
ATOM 488 O O . GLY A 1 66 ? 11.209 -10.287 -8.606 1.00 96.62 66 GLY A O 1
ATOM 489 N N . ARG A 1 67 ? 12.389 -8.509 -7.956 1.00 97.44 67 ARG A N 1
ATOM 490 C CA . ARG A 1 67 ? 11.345 -8.009 -7.040 1.00 97.44 67 ARG A CA 1
ATOM 491 C C . ARG A 1 67 ? 10.178 -7.438 -7.841 1.00 97.44 67 ARG A C 1
ATOM 493 O O . ARG A 1 67 ? 10.397 -6.523 -8.632 1.00 97.44 67 ARG A O 1
ATOM 500 N N . GLN A 1 68 ? 8.967 -7.922 -7.589 1.00 98.25 68 GLN A N 1
ATOM 501 C CA . GLN A 1 68 ? 7.743 -7.532 -8.295 1.00 98.25 68 GLN A CA 1
ATOM 502 C C . GLN A 1 68 ? 6.909 -6.517 -7.517 1.00 98.25 68 GLN A C 1
ATOM 504 O O . GLN A 1 68 ? 6.351 -5.602 -8.111 1.00 98.25 68 GLN A O 1
ATOM 509 N N . GLY A 1 69 ? 6.905 -6.597 -6.193 1.00 98.19 69 GLY A N 1
ATOM 510 C CA . GLY A 1 69 ? 6.235 -5.618 -5.348 1.00 98.19 69 GLY A CA 1
ATOM 511 C C . GLY A 1 69 ? 6.405 -5.948 -3.880 1.00 98.19 69 GLY A C 1
ATOM 512 O O . GLY A 1 69 ? 7.150 -6.865 -3.517 1.00 98.19 69 GLY A O 1
ATOM 513 N N . TYR A 1 70 ? 5.688 -5.213 -3.049 1.00 98.31 70 TYR A N 1
ATOM 514 C CA . TYR A 1 70 ? 5.685 -5.393 -1.606 1.00 98.31 70 TYR A CA 1
ATOM 515 C C . TYR A 1 70 ? 4.259 -5.390 -1.075 1.00 98.31 70 TYR A C 1
ATOM 517 O O . TYR A 1 70 ? 3.402 -4.699 -1.615 1.00 98.31 70 TYR A O 1
ATOM 525 N N . HIS A 1 71 ? 4.020 -6.176 -0.027 1.00 97.88 71 HIS A N 1
ATOM 526 C CA . HIS A 1 71 ? 2.737 -6.273 0.660 1.00 97.88 71 HIS A CA 1
ATOM 527 C C . HIS A 1 71 ? 2.920 -5.918 2.132 1.00 97.88 71 HIS A C 1
ATOM 529 O O . HIS A 1 71 ? 3.648 -6.597 2.859 1.00 97.88 71 HIS A O 1
ATOM 535 N N . PHE A 1 72 ? 2.268 -4.842 2.546 1.00 96.12 72 PHE A N 1
ATOM 536 C CA . PHE A 1 72 ? 2.169 -4.377 3.916 1.00 96.12 72 PHE A CA 1
ATOM 537 C C . PHE A 1 72 ? 0.850 -4.812 4.542 1.00 96.12 72 PHE A C 1
ATOM 539 O O . PHE A 1 72 ? -0.185 -4.865 3.876 1.00 96.12 72 PHE A O 1
ATOM 546 N N . ILE A 1 73 ? 0.903 -5.103 5.838 1.00 95.75 73 ILE A N 1
ATOM 547 C CA . ILE A 1 73 ? -0.267 -5.372 6.672 1.00 95.75 73 ILE A CA 1
ATOM 548 C C . ILE A 1 73 ? -0.129 -4.537 7.936 1.00 95.75 73 ILE A C 1
ATOM 550 O O . ILE A 1 73 ? 0.882 -4.687 8.621 1.00 95.75 73 ILE A O 1
ATOM 554 N N . ILE A 1 74 ? -1.128 -3.712 8.241 1.00 95.25 74 ILE A N 1
ATOM 555 C CA . ILE A 1 74 ? -1.252 -2.962 9.496 1.00 95.25 74 ILE A CA 1
ATOM 556 C C . ILE A 1 74 ? -2.449 -3.543 10.241 1.00 95.25 74 ILE A C 1
ATOM 558 O O . ILE A 1 74 ? -3.563 -3.491 9.734 1.00 95.25 74 ILE A O 1
ATOM 562 N N . SER A 1 75 ? -2.238 -4.117 11.420 1.00 93.69 75 SER A N 1
ATOM 563 C CA . SER A 1 75 ? -3.301 -4.765 12.200 1.00 93.69 75 SER A CA 1
ATOM 564 C C . SER A 1 75 ? -3.519 -4.037 13.512 1.00 93.69 75 SER A C 1
ATOM 566 O O . SER A 1 75 ? -2.578 -3.955 14.297 1.00 93.69 75 SER A O 1
ATOM 568 N N . LEU A 1 76 ? -4.736 -3.563 13.778 1.00 92.00 76 LEU A N 1
ATOM 569 C CA . LEU A 1 76 ? -5.098 -2.971 15.069 1.00 92.00 76 LEU A CA 1
ATOM 570 C C . LEU A 1 76 ? -5.295 -4.049 16.141 1.00 92.00 76 LEU A C 1
ATOM 572 O O . LEU A 1 76 ? -5.389 -5.246 15.848 1.00 92.00 76 LEU A O 1
ATOM 576 N N . LYS A 1 77 ? -5.358 -3.631 17.412 1.00 90.44 77 LYS A N 1
ATOM 577 C CA . LYS A 1 77 ? -5.775 -4.538 18.487 1.00 90.44 77 LYS A CA 1
ATOM 578 C C . LYS A 1 77 ? -7.217 -4.996 18.233 1.00 90.44 77 LYS A C 1
ATOM 580 O O . LYS A 1 77 ? -8.031 -4.259 17.690 1.00 90.44 77 LYS A O 1
ATOM 585 N N . GLN A 1 78 ? -7.560 -6.202 18.675 1.00 90.19 78 GLN A N 1
ATOM 586 C CA . GLN A 1 78 ? -8.954 -6.639 18.678 1.00 90.19 78 GLN A CA 1
ATOM 587 C C . GLN A 1 78 ? -9.827 -5.666 19.490 1.00 90.19 78 GLN A C 1
ATOM 589 O O . GLN A 1 78 ? -9.453 -5.281 20.600 1.00 90.19 78 GLN A O 1
ATOM 594 N N . GLY A 1 79 ? -10.978 -5.290 18.923 1.00 90.31 79 GLY A N 1
ATOM 595 C CA . GLY A 1 79 ? -11.921 -4.339 19.521 1.00 90.31 79 GLY A CA 1
ATOM 596 C C . GLY A 1 79 ? -11.499 -2.867 19.444 1.00 90.31 79 GLY A C 1
ATOM 597 O O . GLY A 1 79 ? -12.133 -2.032 20.081 1.00 90.31 79 GLY A O 1
ATOM 598 N N . GLU A 1 80 ? -10.437 -2.545 18.706 1.00 93.06 80 GLU A N 1
ATOM 599 C CA . GLU A 1 80 ? -9.918 -1.187 18.560 1.00 93.06 80 GLU A CA 1
ATOM 600 C C . GLU A 1 80 ? -10.160 -0.630 17.154 1.00 93.06 80 GLU A C 1
ATOM 602 O O . GLU A 1 80 ? -9.998 -1.331 16.154 1.00 93.06 80 GLU A O 1
ATOM 607 N N . GLY A 1 81 ? -10.487 0.661 17.105 1.00 94.25 81 GLY A N 1
ATOM 608 C CA . GLY A 1 81 ? -10.725 1.402 15.874 1.00 94.25 81 GLY A CA 1
ATOM 609 C C . GLY A 1 81 ? -12.085 1.127 15.226 1.00 94.25 81 GLY A C 1
ATOM 610 O O . GLY A 1 81 ? -12.811 0.200 15.588 1.00 94.25 81 GLY A O 1
ATOM 611 N N . THR A 1 82 ? -12.424 1.944 14.235 1.00 95.81 82 THR A N 1
ATOM 612 C CA . THR A 1 82 ? -13.539 1.712 13.307 1.00 95.81 82 THR A CA 1
ATOM 613 C C . THR A 1 82 ? -13.014 1.415 11.904 1.00 95.81 82 THR A C 1
ATOM 615 O O . THR A 1 82 ? -11.831 1.614 11.611 1.00 95.81 82 THR A O 1
ATOM 618 N N . ARG A 1 83 ? -13.885 0.938 11.007 1.00 95.44 83 ARG A N 1
ATOM 619 C CA . ARG A 1 83 ? -13.509 0.652 9.612 1.00 95.44 83 ARG A CA 1
ATOM 620 C C . ARG A 1 83 ? -13.021 1.907 8.902 1.00 95.44 83 ARG A C 1
ATOM 622 O O . ARG A 1 83 ? -12.025 1.856 8.191 1.00 95.44 83 ARG A O 1
ATOM 629 N N . GLU A 1 84 ? -13.680 3.028 9.161 1.00 96.19 84 GLU A N 1
ATOM 630 C CA . GLU A 1 84 ? -13.362 4.342 8.609 1.00 96.19 84 GLU A CA 1
ATOM 631 C C . GLU A 1 84 ? -11.993 4.814 9.105 1.00 96.19 84 GLU A C 1
ATOM 633 O O . GLU A 1 84 ? -11.168 5.247 8.305 1.00 96.19 84 GLU A O 1
ATOM 638 N N . GLN A 1 85 ? -11.707 4.652 10.404 1.00 97.31 85 GLN A N 1
ATOM 639 C CA . GLN A 1 85 ? -10.385 4.954 10.958 1.00 97.31 85 GLN A CA 1
ATOM 640 C C . GLN A 1 85 ? -9.305 4.057 10.348 1.00 97.31 85 GLN A C 1
ATOM 642 O O . GLN A 1 85 ? -8.260 4.553 9.940 1.00 97.31 85 GLN A O 1
ATOM 647 N N . MET A 1 86 ? -9.543 2.746 10.245 1.00 97.38 86 MET A N 1
ATOM 648 C CA . MET A 1 86 ? -8.577 1.824 9.639 1.00 97.38 86 MET A CA 1
ATOM 649 C C . MET A 1 86 ? -8.338 2.154 8.162 1.00 97.38 86 MET A C 1
ATOM 651 O O . MET A 1 86 ? -7.196 2.106 7.704 1.00 97.38 86 MET A O 1
ATOM 655 N N . TYR A 1 87 ? -9.388 2.505 7.417 1.00 98.25 87 TYR A N 1
ATOM 656 C CA . TYR A 1 87 ? -9.278 2.894 6.013 1.00 98.25 87 TYR A CA 1
ATOM 657 C C . TYR A 1 87 ? -8.408 4.135 5.873 1.00 98.25 87 TYR A C 1
ATOM 659 O O . TYR A 1 87 ? -7.447 4.141 5.106 1.00 98.25 87 TYR A O 1
ATOM 667 N N . GLU A 1 88 ? -8.687 5.145 6.686 1.00 98.38 88 GLU A N 1
ATOM 668 C CA . GLU A 1 88 ? -7.981 6.413 6.649 1.00 98.38 88 GLU A CA 1
ATOM 669 C C . GLU A 1 88 ? -6.519 6.287 7.104 1.00 98.38 88 GLU A C 1
ATOM 671 O O . GLU A 1 88 ? -5.622 6.802 6.437 1.00 98.38 88 GLU A O 1
ATOM 676 N N . ILE A 1 89 ? -6.245 5.503 8.153 1.00 98.12 89 ILE A N 1
ATOM 677 C CA . ILE A 1 89 ? -4.878 5.157 8.572 1.00 98.12 89 ILE A CA 1
ATOM 678 C C . ILE A 1 89 ? -4.134 4.446 7.439 1.00 98.12 89 ILE A C 1
ATOM 680 O O . ILE A 1 89 ? -2.977 4.761 7.170 1.00 98.12 89 ILE A O 1
ATOM 684 N N . THR A 1 90 ? -4.778 3.495 6.757 1.00 98.38 90 THR A N 1
ATOM 685 C CA . THR A 1 90 ? -4.140 2.742 5.666 1.00 98.38 90 THR A CA 1
ATOM 686 C C . THR A 1 90 ? -3.861 3.642 4.462 1.00 98.38 90 THR A C 1
ATOM 688 O O . THR A 1 90 ? -2.772 3.563 3.890 1.00 98.38 90 THR A O 1
ATOM 691 N N . ARG A 1 91 ? -4.803 4.527 4.110 1.00 98.69 91 ARG A N 1
ATOM 692 C CA . ARG A 1 91 ? -4.658 5.519 3.037 1.00 98.69 91 ARG A CA 1
ATOM 693 C C . ARG A 1 91 ? -3.501 6.473 3.321 1.00 98.69 91 ARG A C 1
ATOM 695 O O . ARG A 1 91 ? -2.590 6.570 2.504 1.00 98.69 91 ARG A O 1
ATOM 702 N N . GLN A 1 92 ? -3.500 7.127 4.484 1.00 98.69 92 GLN A N 1
ATOM 703 C CA . GLN A 1 92 ? -2.449 8.078 4.859 1.00 98.69 92 GLN A CA 1
ATOM 704 C C . GLN A 1 92 ? -1.083 7.402 4.970 1.00 98.69 92 GLN A C 1
ATOM 706 O O . GLN A 1 92 ? -0.087 7.939 4.487 1.00 98.69 92 GLN A O 1
ATOM 711 N N . PHE A 1 93 ? -1.032 6.194 5.542 1.00 98.56 93 PHE A N 1
ATOM 712 C CA . PHE A 1 93 ? 0.196 5.407 5.568 1.00 98.56 93 PHE A CA 1
ATOM 713 C C . PHE A 1 93 ? 0.717 5.155 4.150 1.00 98.56 93 PHE A C 1
ATOM 715 O O . PHE A 1 93 ? 1.904 5.345 3.898 1.00 98.56 93 PHE A O 1
ATOM 722 N N . ALA A 1 94 ? -0.151 4.738 3.223 1.00 98.56 94 ALA A N 1
ATOM 723 C CA . ALA A 1 94 ? 0.237 4.469 1.844 1.00 98.56 94 ALA A CA 1
ATOM 724 C C . ALA A 1 94 ? 0.730 5.733 1.127 1.00 98.56 94 ALA A C 1
ATOM 726 O O . ALA A 1 94 ? 1.770 5.689 0.476 1.00 98.56 94 ALA A O 1
ATOM 727 N N . GLU A 1 95 ? 0.037 6.860 1.278 1.00 98.56 95 GLU A N 1
ATOM 728 C CA . GLU A 1 95 ? 0.435 8.140 0.680 1.00 98.56 95 GLU A CA 1
ATOM 729 C C . GLU A 1 95 ? 1.806 8.604 1.175 1.00 98.56 95 GLU A C 1
ATOM 731 O O . GLU A 1 95 ? 2.691 8.905 0.371 1.00 98.56 95 GLU A O 1
ATOM 736 N N . GLU A 1 96 ? 2.009 8.611 2.492 1.00 98.31 96 GLU A N 1
ATOM 737 C CA . GLU A 1 96 ? 3.255 9.074 3.099 1.00 98.31 96 GLU A CA 1
ATOM 738 C C . GLU A 1 96 ? 4.420 8.127 2.824 1.00 98.31 96 GLU A C 1
ATOM 740 O O . GLU A 1 96 ? 5.513 8.570 2.472 1.00 98.31 96 GLU A O 1
ATOM 745 N N . PHE A 1 97 ? 4.198 6.817 2.946 1.00 98.19 97 PHE A N 1
ATOM 746 C CA . PHE A 1 97 ? 5.251 5.828 2.749 1.00 98.19 97 PHE A CA 1
ATOM 747 C C . PHE A 1 97 ? 5.694 5.729 1.285 1.00 98.19 97 PHE A C 1
ATOM 749 O O . PHE A 1 97 ? 6.883 5.545 1.016 1.00 98.19 97 PHE A O 1
ATOM 756 N N . LEU A 1 98 ? 4.759 5.841 0.336 1.00 98.00 98 LEU A N 1
ATOM 757 C CA . LEU A 1 98 ? 5.077 5.789 -1.093 1.00 98.00 98 LEU A CA 1
ATOM 758 C C . LEU A 1 98 ? 5.582 7.130 -1.634 1.00 98.00 98 LEU A C 1
ATOM 760 O O . LEU A 1 98 ? 6.196 7.152 -2.702 1.00 98.00 98 LEU A O 1
ATOM 764 N N . GLY A 1 99 ? 5.339 8.237 -0.928 1.00 97.31 99 GLY A N 1
ATOM 765 C CA . GLY A 1 99 ? 5.888 9.555 -1.259 1.00 97.31 99 GLY A CA 1
ATOM 766 C C . GLY A 1 99 ? 5.495 10.068 -2.647 1.00 97.31 99 GLY A C 1
ATOM 767 O O . GLY A 1 99 ? 6.204 10.891 -3.216 1.00 97.31 99 GLY A O 1
ATOM 768 N N . GLY A 1 100 ? 4.406 9.549 -3.222 1.00 97.06 100 GLY A N 1
ATOM 769 C CA . GLY A 1 100 ? 3.949 9.893 -4.570 1.00 97.06 100 GLY A CA 1
ATOM 770 C C . GLY A 1 100 ? 4.772 9.299 -5.722 1.00 97.06 100 GLY A C 1
ATOM 771 O O . GLY A 1 100 ? 4.463 9.595 -6.871 1.00 97.06 100 GLY A O 1
ATOM 772 N N . GLU A 1 101 ? 5.769 8.447 -5.463 1.00 98.19 101 GLU A N 1
ATOM 773 C CA . GLU A 1 101 ? 6.679 7.931 -6.505 1.00 98.19 101 GLU A CA 1
ATOM 774 C C . GLU A 1 101 ? 6.458 6.455 -6.875 1.00 98.19 101 GLU A C 1
ATOM 776 O O . GLU A 1 101 ? 7.234 5.866 -7.635 1.00 98.19 101 GLU A O 1
ATOM 781 N N . TYR A 1 102 ? 5.420 5.830 -6.326 1.00 98.69 102 TYR A N 1
ATOM 782 C CA . TYR A 1 102 ? 5.061 4.442 -6.603 1.00 98.69 102 TYR A CA 1
ATOM 783 C C . TYR A 1 102 ? 3.560 4.325 -6.833 1.00 98.69 102 TYR A C 1
ATOM 785 O O . TYR A 1 102 ? 2.774 5.056 -6.227 1.00 98.69 102 TYR A O 1
ATOM 793 N N . GLU A 1 103 ? 3.165 3.364 -7.664 1.00 98.75 103 GLU A N 1
ATOM 794 C CA . GLU A 1 103 ? 1.779 2.910 -7.725 1.00 98.75 103 GLU A CA 1
ATOM 795 C C . GLU A 1 103 ? 1.507 1.910 -6.596 1.00 98.75 103 GLU A C 1
ATOM 797 O O . GLU A 1 103 ? 2.343 1.049 -6.297 1.00 98.75 103 GLU A O 1
ATOM 802 N N . GLY A 1 104 ? 0.319 1.969 -6.002 1.00 98.69 104 GLY A N 1
ATOM 803 C CA . GLY A 1 104 ? -0.111 1.043 -4.960 1.00 98.69 104 GLY A CA 1
ATOM 804 C C . GLY A 1 104 ? -1.623 0.923 -4.854 1.00 98.69 104 GLY A C 1
ATOM 805 O O . GLY A 1 104 ? -2.356 1.820 -5.243 1.00 98.69 104 GLY A O 1
ATOM 806 N N . VAL A 1 105 ? -2.088 -0.186 -4.295 1.00 98.75 105 VAL A N 1
ATOM 807 C CA . VAL A 1 105 ? -3.486 -0.402 -3.918 1.00 98.75 105 VAL A CA 1
ATOM 808 C C . VAL A 1 105 ? -3.522 -0.751 -2.451 1.00 98.75 105 VAL A C 1
ATOM 810 O O . VAL A 1 105 ? -2.718 -1.559 -1.981 1.00 98.75 105 VAL A O 1
ATOM 813 N N . PHE A 1 106 ? -4.455 -0.155 -1.730 1.00 98.75 106 PHE A N 1
ATOM 814 C CA . PHE A 1 106 ? -4.678 -0.458 -0.333 1.00 98.75 106 PHE A CA 1
ATOM 815 C C . PHE A 1 106 ? -6.115 -0.903 -0.092 1.00 98.75 106 PHE A C 1
ATOM 817 O O . PHE A 1 106 ? -7.016 -0.603 -0.876 1.00 98.75 106 PHE A O 1
ATOM 824 N N . SER A 1 107 ? -6.324 -1.650 0.986 1.00 98.62 107 SER A N 1
ATOM 825 C CA . SER A 1 107 ? -7.658 -2.075 1.391 1.00 98.62 107 SER A CA 1
ATOM 826 C C . SER A 1 107 ? -7.778 -2.268 2.895 1.00 98.62 107 SER A C 1
ATOM 828 O O . SER A 1 107 ? -6.767 -2.359 3.590 1.00 98.62 107 SER A O 1
ATOM 830 N N . VAL A 1 108 ? -9.007 -2.366 3.400 1.00 98.19 108 VAL A N 1
ATOM 831 C CA . VAL A 1 108 ? -9.290 -2.839 4.763 1.00 98.19 108 VAL A CA 1
ATOM 832 C C . VAL A 1 108 ? -10.063 -4.143 4.697 1.00 98.19 108 VAL A C 1
ATOM 834 O O . VAL A 1 108 ? -11.093 -4.226 4.032 1.00 98.19 108 VAL A O 1
ATOM 837 N N . HIS A 1 109 ? -9.565 -5.161 5.398 1.00 96.38 109 HIS A N 1
ATOM 838 C CA . HIS A 1 109 ? -10.236 -6.452 5.535 1.00 96.38 109 HIS A CA 1
ATOM 839 C C . HIS A 1 109 ? -11.077 -6.487 6.813 1.00 96.38 109 HIS A C 1
ATOM 841 O O . HIS A 1 109 ? -10.590 -6.176 7.904 1.00 96.38 109 HIS A O 1
ATOM 847 N N . THR A 1 110 ? -12.343 -6.881 6.669 1.00 91.94 110 THR A N 1
ATOM 848 C CA . THR A 1 110 ? -13.345 -6.963 7.751 1.00 91.94 110 THR A CA 1
ATOM 849 C C . THR A 1 110 ? -13.766 -8.400 8.074 1.00 91.94 110 THR A C 1
ATOM 851 O O . THR A 1 110 ? -14.679 -8.622 8.865 1.00 91.94 110 THR A O 1
ATOM 854 N N . ASP A 1 111 ? -13.082 -9.391 7.498 1.00 90.38 111 ASP A N 1
ATOM 855 C CA . ASP A 1 111 ? -13.382 -10.825 7.603 1.00 90.38 111 ASP A CA 1
ATOM 856 C C . ASP A 1 111 ? -12.817 -11.500 8.869 1.00 90.38 111 ASP A C 1
ATOM 858 O O . ASP A 1 111 ? -12.905 -12.719 9.018 1.00 90.38 111 ASP A O 1
ATOM 862 N N . LYS A 1 112 ? -12.216 -10.727 9.781 1.00 89.19 112 LYS A N 1
ATOM 863 C CA . LYS A 1 112 ? -11.621 -11.211 11.036 1.00 89.19 112 LYS A CA 1
ATOM 864 C C . LYS A 1 112 ? -12.060 -10.366 12.224 1.00 89.19 112 LYS A C 1
ATOM 866 O O . LYS A 1 112 ? -12.465 -9.220 12.070 1.00 89.19 112 LYS A O 1
ATOM 871 N N . ASP A 1 113 ? -11.839 -10.904 13.422 1.00 87.31 113 ASP A N 1
ATOM 872 C CA . ASP A 1 113 ? -12.171 -10.251 14.698 1.00 87.31 113 ASP A CA 1
ATOM 873 C C . ASP A 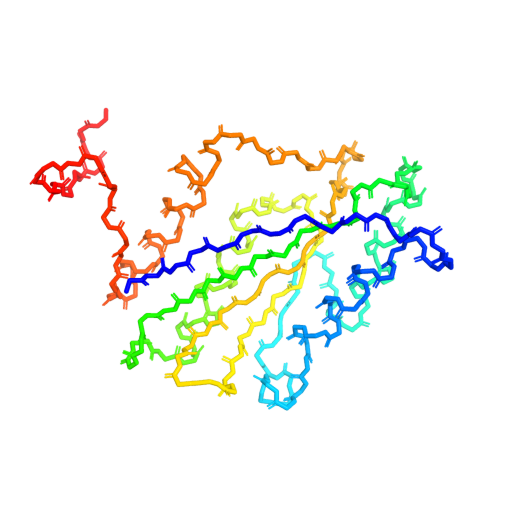1 113 ? -11.430 -8.926 14.956 1.00 87.31 113 ASP A C 1
ATOM 875 O O . ASP A 1 113 ? -11.776 -8.185 15.877 1.00 87.31 113 ASP A O 1
ATOM 879 N N . HIS A 1 114 ? -10.381 -8.629 14.185 1.00 90.06 114 HIS A N 1
ATOM 880 C CA . HIS A 1 114 ? -9.640 -7.376 14.262 1.00 90.06 114 HIS A CA 1
ATOM 881 C C . HIS A 1 114 ? -9.509 -6.734 12.882 1.00 90.06 114 HIS A C 1
ATOM 883 O O . HIS A 1 114 ? -9.300 -7.408 11.867 1.00 90.06 114 HIS A O 1
ATOM 889 N N . LEU A 1 115 ? -9.571 -5.404 12.875 1.00 93.38 115 LEU A N 1
ATOM 890 C CA . LEU A 1 115 ? -9.368 -4.608 11.676 1.00 93.38 115 LEU A CA 1
ATOM 891 C C . LEU A 1 115 ? -7.909 -4.677 11.242 1.00 93.38 115 LEU A C 1
ATOM 893 O O . LEU A 1 115 ? -6.980 -4.558 12.051 1.00 93.38 115 LEU A O 1
ATOM 897 N N . HIS A 1 116 ? -7.717 -4.875 9.944 1.00 94.75 116 HIS A N 1
ATOM 898 C CA . HIS A 1 116 ? -6.398 -4.838 9.352 1.00 94.75 116 HIS A CA 1
ATOM 899 C C . HIS A 1 116 ? -6.439 -4.222 7.959 1.00 94.75 116 HIS A C 1
ATOM 901 O O . HIS A 1 116 ? -7.261 -4.580 7.116 1.00 94.75 116 HIS A O 1
ATOM 907 N N . GLY A 1 117 ? -5.534 -3.275 7.749 1.00 97.50 117 GLY A N 1
ATOM 908 C CA . GLY A 1 117 ? -5.276 -2.652 6.468 1.00 97.50 117 GLY A CA 1
ATOM 909 C C . GLY A 1 117 ? -4.196 -3.398 5.705 1.00 97.50 117 GLY A C 1
ATOM 910 O O . GLY A 1 117 ? -3.247 -3.934 6.286 1.00 97.50 117 GLY A O 1
ATOM 911 N N . HIS A 1 118 ? -4.321 -3.397 4.390 1.00 98.44 118 HIS A N 1
ATOM 912 C CA . HIS A 1 118 ? -3.349 -3.928 3.459 1.00 98.44 118 HIS A CA 1
ATOM 913 C C . HIS A 1 118 ? -2.875 -2.836 2.514 1.00 98.44 118 HIS A C 1
ATOM 915 O O . HIS A 1 118 ? -3.663 -1.999 2.102 1.00 98.44 118 HIS A O 1
ATOM 921 N N . LEU A 1 119 ? -1.608 -2.897 2.113 1.00 98.75 119 LEU A N 1
ATOM 922 C CA . LEU A 1 119 ? -1.071 -2.110 1.005 1.00 98.75 119 LEU A CA 1
ATOM 923 C C . LEU A 1 119 ? -0.214 -3.019 0.130 1.00 98.75 119 LEU A C 1
ATOM 925 O O . LEU A 1 119 ? 0.752 -3.609 0.609 1.00 98.75 119 LEU A O 1
ATOM 929 N N . VAL A 1 120 ? -0.548 -3.127 -1.148 1.00 98.81 120 VAL A N 1
ATOM 930 C CA . VAL A 1 120 ? 0.278 -3.776 -2.166 1.00 98.81 120 VAL A CA 1
ATOM 931 C C . VAL A 1 120 ? 0.762 -2.713 -3.138 1.00 98.81 120 VAL A C 1
ATOM 933 O O . VAL A 1 120 ? -0.052 -2.024 -3.739 1.00 98.81 120 VAL A O 1
ATOM 936 N N . PHE A 1 121 ? 2.075 -2.573 -3.310 1.00 98.81 121 PHE A N 1
ATOM 937 C CA . PHE A 1 121 ? 2.637 -1.537 -4.180 1.00 98.81 121 PHE A CA 1
ATOM 938 C C . PHE A 1 121 ? 3.750 -2.044 -5.090 1.00 98.81 121 PHE A C 1
ATOM 940 O O . PHE A 1 121 ? 4.376 -3.089 -4.848 1.00 98.81 121 PHE A O 1
ATOM 947 N N . ASN A 1 122 ? 3.981 -1.280 -6.156 1.00 98.75 122 ASN A N 1
ATOM 948 C CA . ASN A 1 122 ? 4.956 -1.582 -7.185 1.00 98.75 122 ASN A CA 1
ATOM 949 C C . ASN A 1 122 ? 6.373 -1.604 -6.601 1.00 98.75 122 ASN A C 1
ATOM 951 O O . ASN A 1 122 ? 6.779 -0.725 -5.848 1.00 98.75 122 ASN A O 1
ATOM 955 N N . SER A 1 123 ? 7.184 -2.588 -6.984 1.00 98.44 123 SER A N 1
ATOM 956 C CA . SER A 1 123 ? 8.603 -2.564 -6.624 1.00 98.44 123 SER A CA 1
ATOM 957 C C . SER A 1 123 ? 9.393 -1.515 -7.395 1.00 98.44 123 SER A C 1
ATOM 959 O O . SER A 1 123 ? 10.518 -1.250 -6.993 1.00 98.44 123 SER A O 1
ATOM 961 N N . VAL A 1 124 ? 8.877 -0.980 -8.503 1.00 98.69 124 VAL A N 1
ATOM 962 C CA . VAL A 1 124 ? 9.568 -0.013 -9.363 1.00 98.69 124 VAL A CA 1
ATOM 963 C C . VAL A 1 124 ? 8.993 1.370 -9.113 1.00 98.69 124 VAL A C 1
ATOM 965 O O . VAL A 1 124 ? 7.783 1.550 -9.118 1.00 98.69 124 VAL A O 1
ATOM 968 N N . ASN A 1 125 ? 9.881 2.327 -8.883 1.00 98.62 125 ASN A N 1
ATOM 969 C CA . ASN A 1 125 ? 9.548 3.733 -8.755 1.00 98.62 125 ASN A CA 1
ATOM 970 C C . ASN A 1 125 ? 9.146 4.288 -10.130 1.00 98.62 125 ASN A C 1
ATOM 972 O O . ASN A 1 125 ? 9.923 4.174 -11.081 1.00 98.62 125 ASN A O 1
ATOM 976 N N . MET A 1 126 ? 7.959 4.885 -10.229 1.00 98.25 126 MET A N 1
ATOM 977 C C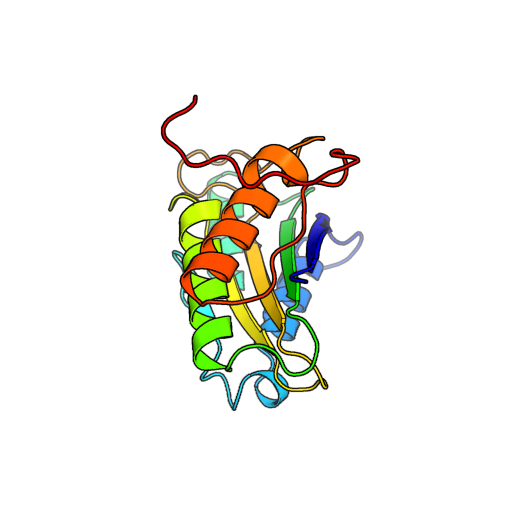A . MET A 1 126 ? 7.378 5.348 -11.498 1.00 98.25 126 MET A CA 1
ATOM 978 C C . MET A 1 126 ? 8.101 6.567 -12.091 1.00 98.25 126 MET A C 1
ATOM 980 O O . MET A 1 126 ? 7.937 6.865 -13.268 1.00 98.25 126 MET A O 1
ATOM 984 N N . VAL A 1 127 ? 8.913 7.264 -11.288 1.00 98.19 127 VAL A N 1
ATOM 985 C CA . VAL A 1 127 ? 9.674 8.449 -11.713 1.00 98.19 127 VAL A CA 1
ATOM 986 C C . VAL A 1 127 ? 11.087 8.061 -12.147 1.00 98.19 127 VAL A C 1
ATOM 988 O O . VAL A 1 127 ? 11.576 8.492 -13.187 1.00 98.19 127 VAL A O 1
ATOM 991 N N . THR A 1 128 ? 11.768 7.245 -11.343 1.00 98.31 128 THR A N 1
ATOM 992 C CA . THR A 1 128 ? 13.203 6.960 -11.507 1.00 98.31 128 THR A CA 1
ATOM 993 C C . THR A 1 128 ? 13.499 5.606 -12.145 1.00 98.31 128 THR A C 1
ATOM 995 O O . THR A 1 128 ? 14.657 5.327 -12.465 1.00 98.31 128 THR A O 1
ATOM 998 N N . GLY A 1 129 ? 12.509 4.716 -12.240 1.00 98.06 129 GLY A N 1
ATOM 999 C CA . GLY A 1 129 ? 12.690 3.328 -12.664 1.00 98.06 129 GLY A CA 1
ATOM 1000 C C . GLY A 1 129 ? 13.497 2.469 -11.687 1.00 98.06 129 GLY A C 1
ATOM 1001 O O . GLY A 1 129 ? 13.750 1.291 -11.946 1.00 98.06 129 GLY A O 1
ATOM 1002 N N . ARG A 1 130 ? 13.938 3.015 -10.547 1.00 98.19 130 ARG A N 1
ATOM 1003 C CA . ARG A 1 130 ? 14.708 2.258 -9.555 1.00 98.19 130 ARG A CA 1
ATOM 1004 C C . ARG A 1 130 ? 13.790 1.359 -8.747 1.00 98.19 130 ARG A C 1
ATOM 1006 O O . ARG A 1 130 ? 12.660 1.716 -8.428 1.00 98.19 130 ARG A O 1
ATOM 1013 N N . LYS A 1 131 ? 14.299 0.187 -8.363 1.00 98.00 131 LYS A N 1
ATOM 1014 C CA . LYS A 1 131 ? 13.550 -0.710 -7.485 1.00 98.00 131 LYS A CA 1
ATOM 1015 C C . LYS A 1 131 ? 13.620 -0.259 -6.037 1.00 98.00 131 LYS A C 1
ATOM 1017 O O . LYS A 1 131 ? 14.724 -0.072 -5.519 1.00 98.00 131 LYS A O 1
ATOM 1022 N N . TYR A 1 132 ? 12.472 -0.232 -5.365 1.00 97.19 132 TYR A N 1
ATOM 1023 C CA . TYR A 1 132 ? 12.403 -0.143 -3.917 1.00 97.19 132 TYR A CA 1
ATOM 1024 C C . TYR A 1 132 ? 13.291 -1.227 -3.299 1.00 97.19 132 TYR A C 1
ATOM 1026 O O . TYR A 1 132 ? 13.396 -2.366 -3.786 1.00 97.19 132 TYR A O 1
ATOM 1034 N N . SER A 1 133 ? 13.996 -0.830 -2.248 1.00 92.62 133 SER A N 1
ATOM 1035 C CA . SER A 1 133 ? 14.952 -1.666 -1.546 1.00 92.62 133 SER A CA 1
ATOM 1036 C C . SER A 1 133 ? 14.746 -1.468 -0.061 1.00 92.62 133 SER A C 1
ATOM 1038 O O . SER A 1 133 ? 15.335 -0.566 0.524 1.00 92.62 133 SER A O 1
ATOM 1040 N N . TYR A 1 134 ? 13.948 -2.349 0.529 1.00 90.25 134 TYR A N 1
ATOM 1041 C CA . TYR A 1 134 ? 13.790 -2.430 1.972 1.00 90.25 134 TYR A CA 1
ATOM 1042 C C . TYR A 1 134 ? 15.133 -2.738 2.653 1.00 90.25 134 TYR A C 1
ATOM 1044 O O . TYR A 1 134 ? 15.790 -3.732 2.315 1.00 90.25 134 TYR A O 1
ATOM 1052 N N . LYS A 1 135 ? 15.547 -1.897 3.600 1.00 91.44 135 LYS A N 1
ATOM 1053 C CA . LYS A 1 135 ? 16.805 -2.013 4.346 1.00 91.44 135 LYS A CA 1
ATOM 1054 C C . LYS A 1 135 ? 16.550 -2.395 5.800 1.00 91.44 135 LYS A C 1
ATOM 1056 O O . LYS A 1 135 ? 15.506 -2.121 6.392 1.00 91.44 135 LYS A O 1
ATOM 1061 N N . LYS A 1 136 ? 17.555 -3.024 6.416 1.00 85.62 136 LYS A N 1
ATOM 1062 C CA . LYS A 1 136 ? 17.541 -3.295 7.857 1.00 85.62 136 LYS A CA 1
ATOM 1063 C C . LYS A 1 136 ? 17.426 -1.966 8.610 1.00 85.62 136 LYS A C 1
ATOM 1065 O O . LYS A 1 136 ? 18.289 -1.109 8.468 1.00 85.62 136 LYS A O 1
ATOM 1070 N N . GLY A 1 137 ? 16.382 -1.832 9.424 1.00 88.38 137 GLY A N 1
ATOM 1071 C CA . GLY A 1 137 ? 16.094 -0.616 10.187 1.00 88.38 137 GLY A CA 1
ATOM 1072 C C . GLY A 1 137 ? 14.956 0.234 9.622 1.00 88.38 137 GLY A C 1
ATOM 1073 O O . GLY A 1 137 ? 14.402 1.016 10.388 1.00 88.38 137 GLY A O 1
ATOM 1074 N N . ASP A 1 138 ? 14.532 0.036 8.367 1.00 91.38 138 ASP A N 1
ATOM 1075 C CA . ASP A 1 138 ? 13.419 0.800 7.770 1.00 91.38 138 ASP A CA 1
ATOM 1076 C C . ASP A 1 138 ? 12.128 0.637 8.574 1.00 91.38 138 ASP A C 1
ATOM 1078 O O . ASP A 1 138 ? 11.390 1.599 8.774 1.00 91.38 138 ASP A O 1
ATOM 1082 N N . TRP A 1 139 ? 11.887 -0.561 9.119 1.00 90.38 139 TRP A N 1
ATOM 1083 C CA . TRP A 1 139 ? 10.747 -0.766 10.007 1.00 90.38 139 TRP A CA 1
ATOM 1084 C C . TRP A 1 139 ? 10.780 0.160 11.221 1.00 90.38 139 TRP A C 1
ATOM 1086 O O . TRP A 1 139 ? 9.807 0.852 11.486 1.00 90.38 139 TRP A O 1
ATOM 1096 N N . LYS A 1 140 ? 11.918 0.226 11.915 1.00 88.50 140 LYS A N 1
ATOM 1097 C CA . LYS A 1 140 ? 12.083 1.031 13.131 1.00 88.50 140 LYS A CA 1
ATOM 1098 C C . LYS A 1 140 ? 12.089 2.532 12.840 1.00 88.50 140 LYS A C 1
ATOM 1100 O O . LYS A 1 140 ? 11.561 3.307 13.624 1.00 88.50 140 LYS A O 1
ATOM 1105 N N . ASN A 1 141 ? 12.744 2.940 11.758 1.00 91.06 141 ASN A N 1
ATOM 1106 C CA . ASN A 1 141 ? 13.077 4.344 11.524 1.00 91.06 141 ASN A CA 1
ATOM 1107 C C . ASN A 1 141 ? 12.085 5.054 10.596 1.00 91.06 141 ASN A C 1
ATOM 1109 O O . ASN A 1 141 ? 12.093 6.278 10.547 1.00 91.06 141 ASN A O 1
ATOM 1113 N N . VAL A 1 142 ? 11.261 4.306 9.857 1.00 92.50 142 VAL A N 1
ATOM 1114 C CA . VAL A 1 142 ? 10.316 4.859 8.876 1.00 92.50 142 VAL A CA 1
ATOM 1115 C C . VAL A 1 142 ? 8.911 4.318 9.126 1.00 92.50 142 VAL A C 1
ATOM 1117 O O . VAL A 1 142 ? 8.012 5.068 9.480 1.00 92.50 142 VAL A O 1
ATOM 1120 N N . ILE A 1 143 ? 8.717 3.004 9.024 1.00 93.75 143 ILE A N 1
ATOM 1121 C CA . ILE A 1 143 ? 7.372 2.400 8.980 1.00 93.75 143 ILE A CA 1
ATOM 1122 C C . ILE A 1 143 ? 6.643 2.491 10.327 1.00 93.75 143 ILE A C 1
ATOM 1124 O O . ILE A 1 143 ? 5.484 2.906 10.383 1.00 93.75 143 ILE A O 1
ATOM 1128 N N . GLN A 1 144 ? 7.302 2.090 11.416 1.00 91.94 144 GLN A N 1
ATOM 1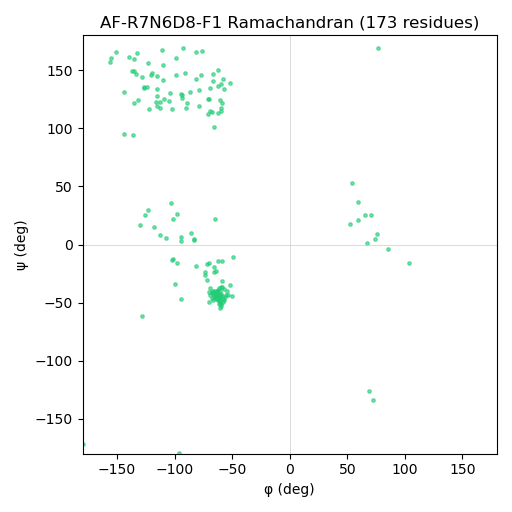129 C CA . GLN A 1 144 ? 6.726 2.126 12.757 1.00 91.94 144 GLN A CA 1
ATOM 1130 C C . GLN A 1 144 ? 6.433 3.566 13.207 1.00 91.94 144 GLN A C 1
ATOM 1132 O O . GLN A 1 144 ? 5.336 3.778 13.717 1.00 91.94 144 GLN A O 1
ATOM 1137 N N . PRO A 1 145 ? 7.319 4.562 12.998 1.00 94.12 145 PRO A N 1
ATOM 1138 C CA . PRO A 1 145 ? 7.009 5.958 13.295 1.00 94.12 145 PRO A CA 1
ATOM 1139 C C . PRO A 1 145 ? 5.754 6.481 12.589 1.00 94.12 145 PRO A C 1
ATOM 1141 O O . PRO A 1 145 ? 4.917 7.086 13.254 1.00 94.12 145 PRO A O 1
ATOM 1144 N N . ILE A 1 146 ? 5.585 6.203 11.287 1.00 96.25 146 ILE A N 1
ATOM 1145 C CA . ILE A 1 146 ? 4.376 6.596 10.539 1.00 96.25 146 ILE A CA 1
ATOM 1146 C C . ILE A 1 146 ? 3.148 5.920 11.157 1.00 96.25 146 ILE A C 1
ATOM 1148 O O . ILE A 1 146 ? 2.186 6.586 11.527 1.00 96.25 146 ILE A O 1
ATOM 1152 N N . THR A 1 147 ? 3.206 4.599 11.345 1.00 94.69 147 THR A N 1
ATOM 1153 C CA . THR A 1 147 ? 2.076 3.819 11.875 1.00 94.69 147 THR A CA 1
ATOM 1154 C C . THR A 1 147 ? 1.679 4.265 13.283 1.00 94.69 147 THR A C 1
ATOM 1156 O O . THR A 1 147 ? 0.496 4.447 13.556 1.00 94.69 147 THR A O 1
ATOM 1159 N N . ASN A 1 148 ? 2.651 4.458 14.179 1.00 94.50 148 ASN A N 1
ATOM 1160 C CA . ASN A 1 148 ? 2.403 4.889 15.553 1.00 94.50 148 ASN A CA 1
ATOM 1161 C C . ASN A 1 148 ? 1.810 6.292 15.598 1.00 94.50 148 ASN A C 1
ATOM 1163 O O . ASN A 1 148 ? 0.850 6.499 16.332 1.00 94.50 148 ASN A O 1
ATOM 1167 N N . ARG A 1 149 ? 2.352 7.232 14.816 1.00 96.12 149 ARG A N 1
ATOM 1168 C CA . ARG A 1 149 ? 1.819 8.593 14.761 1.00 96.12 149 ARG A CA 1
ATOM 1169 C C . ARG A 1 149 ? 0.369 8.589 14.279 1.00 96.12 149 ARG A C 1
ATOM 1171 O O . ARG A 1 149 ? -0.476 9.174 14.942 1.00 96.12 149 ARG A O 1
ATOM 1178 N N . LEU A 1 150 ? 0.071 7.875 13.192 1.00 97.00 150 LEU A N 1
ATOM 1179 C CA . LEU A 1 150 ? -1.300 7.750 12.692 1.00 97.00 150 LEU A CA 1
ATOM 1180 C C . LEU A 1 150 ? -2.217 7.104 13.739 1.00 97.00 150 LEU A C 1
ATOM 1182 O O . LEU A 1 150 ? -3.297 7.609 14.006 1.00 97.00 150 LEU A O 1
ATOM 1186 N N . CYS A 1 151 ? -1.786 6.027 14.399 1.00 95.38 151 CYS A N 1
ATOM 1187 C CA . CYS A 1 151 ? -2.577 5.419 15.471 1.00 95.38 151 CYS A CA 1
ATOM 1188 C C . CYS A 1 151 ? -2.839 6.399 16.627 1.00 95.38 151 CYS A C 1
ATOM 1190 O O . CYS A 1 151 ? -3.967 6.474 17.104 1.00 95.38 151 CYS A O 1
ATOM 1192 N N . GLU A 1 152 ? -1.835 7.170 17.049 1.00 94.94 152 GLU A N 1
ATOM 1193 C CA . GLU A 1 152 ? -1.966 8.174 18.111 1.00 94.94 152 GLU A CA 1
ATOM 1194 C C . GLU A 1 152 ? -2.946 9.296 17.731 1.00 94.94 152 GLU A C 1
ATOM 1196 O O . GLU A 1 152 ? -3.798 9.654 18.544 1.00 94.94 152 GLU A O 1
ATOM 1201 N N . GLU A 1 153 ? -2.898 9.789 16.488 1.00 96.25 153 GLU A N 1
ATOM 1202 C CA . GLU A 1 153 ? -3.822 10.809 15.959 1.00 96.25 153 GLU A CA 1
ATOM 1203 C C . GLU A 1 153 ? -5.296 10.364 16.026 1.00 96.25 153 GLU A C 1
ATOM 1205 O O . GLU A 1 153 ? -6.181 11.188 16.261 1.00 96.25 153 GLU A O 1
ATOM 1210 N N . TYR A 1 154 ? -5.564 9.059 15.896 1.00 94.94 154 TYR A N 1
ATOM 1211 C CA . TYR A 1 154 ? -6.903 8.466 16.026 1.00 94.94 154 TYR A CA 1
ATOM 1212 C C . TYR A 1 154 ? -7.226 7.934 17.434 1.00 94.94 154 TYR A C 1
ATOM 1214 O O . TYR A 1 154 ? -8.277 7.317 17.627 1.00 94.94 154 TYR A O 1
ATOM 1222 N N . GLY A 1 155 ? -6.357 8.166 18.425 1.00 94.62 155 GLY A N 1
ATOM 1223 C CA . GLY A 1 155 ? -6.552 7.708 19.805 1.00 94.62 155 GLY A CA 1
ATOM 1224 C C . GLY A 1 155 ? -6.419 6.192 19.990 1.00 94.62 155 GLY A C 1
ATOM 1225 O O . GLY A 1 155 ? -7.015 5.631 20.909 1.00 94.62 155 GLY A O 1
ATOM 1226 N N . LEU A 1 156 ? -5.668 5.523 19.113 1.00 94.06 156 LEU A N 1
ATOM 1227 C CA . LEU A 1 156 ? -5.455 4.076 19.105 1.00 94.06 156 LEU A CA 1
ATOM 1228 C C . LEU A 1 156 ? -4.125 3.686 19.769 1.00 94.06 156 LEU A C 1
ATOM 1230 O O . LEU A 1 156 ? -3.178 4.463 19.890 1.00 94.06 156 LEU A O 1
ATOM 1234 N N . SER A 1 157 ? -4.035 2.423 20.165 1.00 90.94 157 SER A N 1
ATOM 1235 C CA . SER A 1 157 ? -2.894 1.826 20.847 1.00 90.94 157 SER A CA 1
ATOM 1236 C C . SER A 1 157 ? -1.681 1.708 19.927 1.00 90.94 157 SER A C 1
ATOM 1238 O O . SER A 1 157 ? -1.639 0.880 19.009 1.00 90.94 157 SER A O 1
ATOM 1240 N N . ILE A 1 158 ? -0.625 2.437 20.269 1.00 88.56 158 ILE A N 1
ATOM 1241 C CA . ILE A 1 158 ? 0.667 2.380 19.583 1.00 88.56 158 ILE A CA 1
ATOM 1242 C C . ILE A 1 158 ? 1.532 1.198 20.042 1.00 88.56 158 ILE A C 1
ATOM 1244 O O . ILE A 1 158 ? 1.281 0.561 21.071 1.00 88.56 158 ILE A O 1
ATOM 1248 N N . VAL A 1 159 ? 2.581 0.903 19.276 1.00 78.19 159 VAL A N 1
ATOM 1249 C CA . VAL A 1 159 ? 3.663 0.011 19.707 1.00 78.19 159 VAL A CA 1
ATOM 1250 C C . VAL A 1 159 ? 4.741 0.842 20.387 1.00 78.19 159 VAL A C 1
ATOM 1252 O O . VAL A 1 159 ? 5.364 1.683 19.741 1.00 78.19 159 VAL A O 1
ATOM 1255 N N . ALA A 1 160 ? 4.998 0.595 21.673 1.00 67.81 160 ALA A N 1
ATOM 1256 C CA . ALA A 1 160 ? 6.142 1.197 22.349 1.00 67.81 160 ALA A CA 1
ATOM 1257 C C . ALA A 1 160 ? 7.443 0.785 21.639 1.00 67.81 160 ALA A C 1
ATOM 1259 O O . ALA A 1 160 ? 7.608 -0.373 21.254 1.00 67.81 160 ALA A O 1
ATOM 1260 N N . ALA A 1 161 ? 8.377 1.722 21.464 1.00 58.84 161 ALA A N 1
ATOM 1261 C CA . ALA A 1 161 ? 9.704 1.390 20.961 1.00 58.84 161 ALA A CA 1
ATOM 1262 C C . ALA A 1 161 ? 10.355 0.391 21.936 1.00 58.84 161 ALA A C 1
ATOM 1264 O O . ALA A 1 161 ? 10.604 0.742 23.088 1.00 58.84 161 ALA A O 1
ATOM 1265 N N . GLU A 1 162 ? 10.609 -0.846 21.499 1.00 49.31 162 GLU A N 1
ATOM 1266 C CA . GLU A 1 162 ? 10.999 -1.996 22.346 1.00 49.31 162 GLU A CA 1
ATOM 1267 C C . GLU A 1 162 ? 12.371 -1.880 23.060 1.00 49.31 162 GLU A C 1
ATOM 1269 O O . GLU A 1 162 ? 12.956 -2.884 23.457 1.00 49.31 162 GLU A O 1
ATOM 1274 N N . TYR A 1 163 ? 12.914 -0.678 23.270 1.00 49.47 163 TYR A N 1
ATOM 1275 C CA . TYR A 1 163 ? 14.199 -0.475 23.953 1.00 49.47 163 TYR A CA 1
ATOM 1276 C C . TYR A 1 163 ? 14.197 0.559 25.075 1.00 49.47 163 TYR A C 1
ATOM 1278 O O . TYR A 1 163 ? 15.276 0.954 25.514 1.00 49.47 163 TYR A O 1
ATOM 1286 N N . SER A 1 164 ? 13.042 0.953 25.606 1.00 35.69 164 SER A N 1
ATOM 1287 C CA . SER A 1 164 ? 13.049 1.572 26.929 1.00 35.69 164 SER A CA 1
ATOM 1288 C C . SER A 1 164 ? 12.535 0.587 27.965 1.00 35.69 164 SER A C 1
ATOM 1290 O O . SER A 1 164 ? 11.413 0.100 27.852 1.00 35.69 164 SER A O 1
ATOM 1292 N N . LYS A 1 165 ? 13.345 0.325 28.998 1.00 35.81 165 LYS A N 1
ATOM 1293 C CA . LYS A 1 165 ? 12.855 -0.303 30.235 1.00 35.81 165 LYS A CA 1
ATOM 1294 C C . LYS A 1 165 ? 11.740 0.531 30.893 1.00 35.81 165 LYS A C 1
ATOM 1296 O O . LYS A 1 165 ? 11.005 -0.031 31.687 1.00 35.81 165 LYS A O 1
ATOM 1301 N N . ASP A 1 166 ? 11.574 1.791 30.470 1.00 38.81 166 ASP A N 1
ATOM 1302 C CA . ASP A 1 166 ? 10.463 2.693 30.790 1.00 38.81 166 ASP A CA 1
ATOM 1303 C C . ASP A 1 166 ? 10.117 3.569 29.563 1.00 38.81 166 ASP A C 1
ATOM 1305 O O . ASP A 1 166 ? 10.801 4.567 29.313 1.00 38.81 166 ASP A O 1
ATOM 1309 N N . PRO A 1 167 ? 9.144 3.214 28.705 1.00 38.78 167 PRO A N 1
ATOM 1310 C CA . PRO A 1 167 ? 8.840 3.994 27.505 1.00 38.78 167 PRO A CA 1
ATOM 1311 C C . PRO A 1 167 ? 8.367 5.403 27.882 1.00 38.78 167 PRO A C 1
ATOM 1313 O O . PRO A 1 167 ? 7.290 5.577 28.445 1.00 38.78 167 PRO A O 1
ATOM 1316 N N . VAL A 1 168 ? 9.173 6.415 27.549 1.00 41.03 168 VAL A N 1
ATOM 1317 C CA . VAL A 1 168 ? 8.785 7.825 27.650 1.00 41.03 168 VAL A CA 1
ATOM 1318 C C . VAL A 1 168 ? 8.450 8.317 26.246 1.00 41.03 168 VAL A C 1
ATOM 1320 O O . VAL A 1 168 ? 9.318 8.349 25.372 1.00 41.03 168 VAL A O 1
ATOM 1323 N N . ASN A 1 169 ? 7.192 8.700 26.022 1.00 43.75 169 ASN A N 1
ATOM 1324 C CA . ASN A 1 169 ? 6.791 9.426 24.820 1.00 43.75 169 ASN A CA 1
ATOM 1325 C C . ASN A 1 169 ? 7.461 10.806 24.845 1.00 43.75 169 ASN A C 1
ATOM 1327 O O . ASN A 1 169 ? 7.039 11.706 25.570 1.00 43.75 169 ASN A O 1
ATOM 1331 N N . MET A 1 170 ? 8.541 10.964 24.082 1.00 31.47 170 MET A N 1
ATOM 1332 C CA . MET A 1 170 ? 9.232 12.244 23.945 1.00 31.47 170 MET A CA 1
ATOM 1333 C C . MET A 1 170 ? 8.465 13.134 22.964 1.00 31.47 170 MET A C 1
ATOM 1335 O O . MET A 1 170 ? 8.306 12.800 21.790 1.00 31.47 170 MET A O 1
ATOM 1339 N N . ASN A 1 171 ? 7.998 14.286 23.447 1.00 39.94 171 ASN A N 1
ATOM 1340 C CA . ASN A 1 171 ? 7.376 15.311 22.616 1.00 39.94 171 ASN A CA 1
ATOM 1341 C C . ASN A 1 171 ? 8.420 15.917 21.655 1.00 39.94 171 ASN A C 1
ATOM 1343 O O . ASN A 1 171 ? 9.563 16.177 22.034 1.00 39.94 171 ASN A O 1
ATOM 1347 N N . ARG A 1 172 ? 7.991 16.191 20.418 1.00 37.56 172 ARG A N 1
ATOM 1348 C CA . ARG A 1 172 ? 8.745 16.691 19.252 1.00 37.56 172 ARG A CA 1
ATOM 1349 C C . ARG A 1 172 ? 9.651 17.917 19.497 1.00 37.56 172 ARG A C 1
ATOM 1351 O O . ARG A 1 172 ? 10.453 18.237 18.632 1.00 37.56 172 ARG A O 1
ATOM 1358 N N . LYS A 1 173 ? 9.559 18.602 20.644 1.00 34.22 173 LYS A N 1
ATOM 1359 C CA . LYS A 1 173 ? 10.391 19.771 21.002 1.00 34.22 173 LYS A CA 1
ATOM 1360 C C . LYS A 1 173 ? 11.777 19.448 21.590 1.00 34.22 173 LYS A C 1
ATOM 1362 O O . LYS A 1 173 ? 12.465 20.377 21.997 1.00 34.22 173 LYS A O 1
ATOM 1367 N N . GLN A 1 174 ? 12.184 18.182 21.667 1.00 32.91 174 GLN A N 1
ATOM 1368 C CA . GLN A 1 174 ? 13.478 17.785 22.253 1.00 32.91 174 GLN A CA 1
ATOM 1369 C C . GLN A 1 174 ? 14.378 16.973 21.302 1.00 32.91 174 GLN A C 1
ATOM 1371 O O . GLN A 1 174 ? 15.169 16.153 21.762 1.00 32.91 174 GLN A O 1
ATOM 1376 N N . TRP A 1 175 ? 14.257 17.205 19.993 1.00 34.75 175 TRP A N 1
ATOM 1377 C CA . TRP A 1 175 ? 15.269 16.803 19.009 1.00 34.75 175 TRP A CA 1
ATOM 1378 C C . TRP A 1 175 ? 16.281 17.925 18.796 1.00 34.75 175 TRP A C 1
ATOM 1380 O O . TRP A 1 175 ? 15.828 19.085 18.666 1.00 34.75 175 TRP A O 1
#

Radius of gyration: 16.68 Å; Cα contacts (8 Å, |Δi|>4): 324; chains: 1; bounding box: 36×40×50 Å